Protein AF-A0AAV7IKT3-F1 (afdb_monomer_lite)

Secondary structure (DSSP, 8-state):
--EEEE--TT--GGGGSPPHHHHTSSS-EE-HHHHHHH-TT-----HHHHHHHHHHHHHHHHHHHHTT--S---EEEE--HHHHHHHHHHHTT-

Radius of gyration: 16.5 Å; chains: 1; bounding box: 40×33×42 Å

Foldseek 3Di:
DWAKEKEWDPDDPVVQAFDPVQVPDPHHYGGDVVQCVVCVVHDDDDPVVVVVVVVVVVVVVVVCVVVVNDGHIDMDTGDDPVVVVVVVVVVVVD

pLDDT: mean 81.02, std 12.28, range [49.44, 96.81]

Structure (mmCIF, N/CA/C/O backbone):
data_AF-A0AAV7IKT3-F1
#
_entry.id   AF-A0AAV7IKT3-F1
#
loop_
_atom_site.group_PDB
_atom_site.id
_atom_site.type_symbol
_atom_site.label_atom_id
_atom_site.label_alt_id
_atom_site.label_comp_id
_atom_site.label_asym_id
_atom_site.label_entity_id
_atom_site.label_seq_id
_atom_site.pdbx_PDB_ins_code
_atom_site.Cartn_x
_atom_site.Cartn_y
_atom_site.Cartn_z
_atom_site.occupancy
_atom_site.B_iso_or_equiv
_atom_site.auth_seq_id
_atom_site.auth_comp_id
_atom_site.auth_asym_id
_atom_site.auth_atom_id
_atom_site.pdbx_PDB_model_num
ATOM 1 N N . ILE A 1 1 ? 13.980 -1.003 -9.687 1.00 58.88 1 ILE A N 1
ATOM 2 C CA . ILE A 1 1 ? 13.585 -0.795 -8.257 1.00 58.88 1 ILE A CA 1
ATOM 3 C C . ILE A 1 1 ? 12.057 -0.691 -8.190 1.00 58.88 1 ILE A C 1
ATOM 5 O O . ILE A 1 1 ? 11.521 0.006 -9.041 1.00 58.88 1 ILE A O 1
ATOM 9 N N . PRO A 1 2 ? 11.345 -1.382 -7.273 1.00 68.56 2 PRO A N 1
ATOM 10 C CA . PRO A 1 2 ? 9.882 -1.294 -7.188 1.00 68.56 2 PRO A CA 1
ATOM 11 C C . PRO A 1 2 ? 9.415 0.093 -6.719 1.00 68.56 2 PRO A C 1
ATOM 13 O O . PRO A 1 2 ? 10.056 0.706 -5.86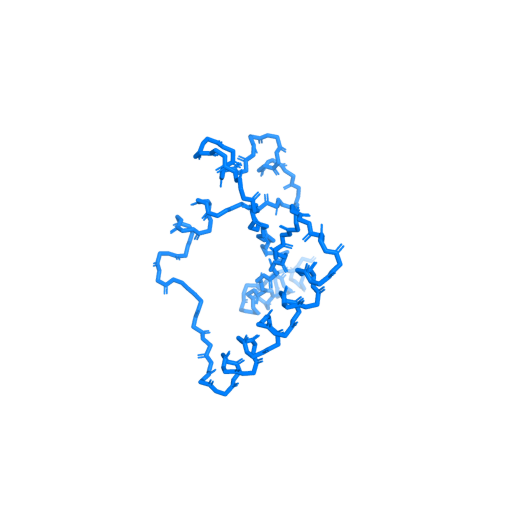1 1.00 68.56 2 PRO A O 1
ATOM 16 N N . ALA A 1 3 ? 8.295 0.569 -7.265 1.00 75.69 3 ALA A N 1
ATOM 17 C CA . ALA A 1 3 ? 7.645 1.789 -6.795 1.00 75.69 3 ALA A CA 1
ATOM 18 C C . ALA A 1 3 ? 6.938 1.503 -5.463 1.00 75.69 3 ALA A C 1
ATOM 20 O O . ALA A 1 3 ? 6.268 0.478 -5.328 1.00 75.69 3 ALA A O 1
ATOM 21 N N . ARG A 1 4 ? 7.107 2.385 -4.472 1.00 82.81 4 ARG A N 1
ATOM 22 C CA . ARG A 1 4 ? 6.481 2.253 -3.150 1.00 82.81 4 ARG A CA 1
ATOM 23 C C . ARG A 1 4 ? 5.426 3.326 -2.978 1.00 82.81 4 ARG A C 1
ATOM 25 O O . ARG A 1 4 ? 5.728 4.495 -3.184 1.00 82.81 4 ARG A O 1
ATOM 32 N N . TYR A 1 5 ? 4.236 2.930 -2.556 1.00 82.44 5 TYR A N 1
ATOM 33 C CA . TYR A 1 5 ? 3.112 3.822 -2.314 1.00 82.44 5 TYR A CA 1
ATOM 34 C C . TYR A 1 5 ? 2.664 3.710 -0.866 1.00 82.44 5 TYR A C 1
ATOM 36 O O . TYR A 1 5 ? 2.542 2.606 -0.339 1.00 82.44 5 TYR A O 1
ATOM 44 N N . LYS A 1 6 ? 2.438 4.850 -0.221 1.00 82.75 6 LYS A N 1
ATOM 45 C CA . LYS A 1 6 ? 1.914 4.946 1.138 1.00 82.75 6 LYS A CA 1
ATOM 46 C C . LYS A 1 6 ? 0.608 5.721 1.099 1.00 82.75 6 LYS A C 1
ATOM 48 O O . LYS A 1 6 ? 0.635 6.891 0.728 1.00 82.75 6 LYS A O 1
ATOM 53 N N . SER A 1 7 ? -0.480 5.109 1.559 1.00 74.44 7 SER A N 1
ATOM 54 C CA . SER A 1 7 ? -1.754 5.819 1.702 1.00 74.44 7 SER A CA 1
ATOM 55 C C . SER A 1 7 ? -1.880 6.472 3.077 1.00 74.44 7 SER A C 1
ATOM 57 O O . SER A 1 7 ? -1.943 5.754 4.077 1.00 74.44 7 SER A O 1
ATOM 59 N N . PRO A 1 8 ? -1.812 7.809 3.194 1.00 65.69 8 PRO A N 1
ATOM 60 C CA . PRO A 1 8 ? -1.985 8.477 4.476 1.00 65.69 8 PRO A CA 1
ATOM 61 C C . PRO A 1 8 ? -3.447 8.463 4.943 1.00 65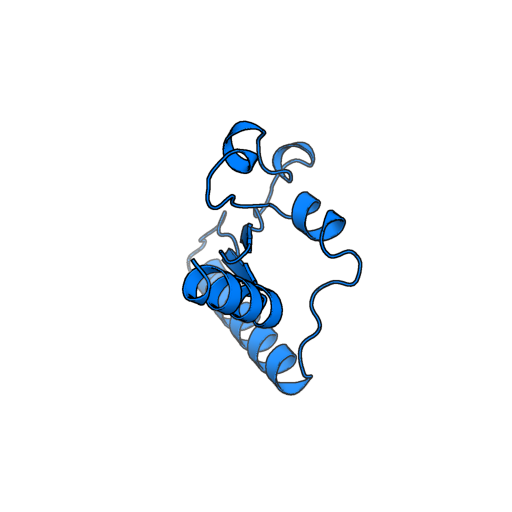.69 8 PRO A C 1
ATOM 63 O O . PRO A 1 8 ? -4.313 9.088 4.335 1.00 65.69 8 PRO A O 1
ATOM 66 N N . ASN A 1 9 ? -3.706 7.862 6.105 1.00 55.22 9 ASN A N 1
ATOM 67 C CA . ASN A 1 9 ? -4.980 8.059 6.788 1.00 55.22 9 ASN A CA 1
ATOM 68 C C . ASN A 1 9 ? -5.089 9.515 7.286 1.00 55.22 9 ASN A C 1
ATOM 70 O O . ASN A 1 9 ? -4.164 10.046 7.899 1.00 55.22 9 ASN A O 1
ATOM 74 N N . ASN A 1 10 ? -6.231 10.154 7.012 1.00 57.09 10 ASN A N 1
ATOM 75 C CA . ASN A 1 10 ? -6.619 11.476 7.525 1.00 57.09 10 ASN A CA 1
ATOM 76 C C . ASN A 1 10 ? -5.737 12.675 7.089 1.00 57.09 10 ASN A C 1
ATOM 78 O O . ASN A 1 10 ? -5.567 13.655 7.820 1.00 57.09 10 ASN A O 1
ATOM 82 N N . ALA A 1 11 ? -5.158 12.622 5.886 1.00 57.53 11 ALA A N 1
ATOM 83 C CA . ALA A 1 11 ? -4.320 13.697 5.353 1.00 57.53 11 ALA A CA 1
ATOM 84 C C . ALA A 1 11 ? -5.120 14.856 4.723 1.00 57.53 11 ALA A C 1
ATOM 86 O O . ALA A 1 11 ? -6.102 14.655 4.012 1.00 57.53 11 ALA A O 1
ATOM 87 N N . ARG A 1 12 ? -4.645 16.097 4.927 1.00 54.47 12 ARG A N 1
ATOM 88 C CA . ARG A 1 12 ? -5.100 17.268 4.153 1.00 54.47 12 ARG A CA 1
ATOM 89 C C . ARG A 1 12 ? -4.683 17.086 2.690 1.00 54.47 12 ARG A C 1
ATOM 91 O O . ARG A 1 12 ? -3.606 16.561 2.429 1.00 54.47 12 ARG A O 1
ATOM 98 N N . THR A 1 13 ? -5.473 17.583 1.742 1.00 56.44 13 THR A N 1
ATOM 99 C CA . THR A 1 13 ? -5.258 17.393 0.290 1.00 56.44 13 THR A CA 1
ATOM 100 C C . THR A 1 13 ? -3.830 17.693 -0.191 1.00 56.44 13 THR A C 1
ATOM 102 O O . THR A 1 13 ? -3.310 16.982 -1.044 1.00 56.44 13 THR A O 1
ATOM 105 N N . SER A 1 14 ? -3.144 18.679 0.395 1.00 53.69 14 SER A N 1
ATOM 106 C CA . SER A 1 14 ? -1.761 19.036 0.041 1.00 53.69 14 SER A CA 1
ATOM 107 C C . SER A 1 14 ? -0.684 18.065 0.548 1.00 53.69 14 SER A C 1
ATOM 109 O O . SER A 1 14 ? 0.419 18.048 0.003 1.00 53.69 14 SER A O 1
ATOM 111 N N . SER A 1 15 ? -0.964 17.238 1.562 1.00 64.19 15 SER A N 1
ATOM 112 C CA . SER A 1 15 ? -0.010 16.246 2.078 1.00 64.19 15 SER A CA 1
ATOM 113 C C . SER A 1 15 ? -0.128 14.876 1.403 1.00 64.19 15 SER A C 1
ATOM 115 O O . SER A 1 15 ? 0.639 13.975 1.758 1.00 64.19 15 SER A O 1
ATOM 117 N N . LEU A 1 16 ? -1.018 14.736 0.412 1.00 67.94 16 LEU A N 1
ATOM 118 C CA . LEU A 1 16 ? -1.247 13.518 -0.373 1.00 67.94 16 LEU A CA 1
ATOM 119 C C . LEU A 1 16 ? -0.288 13.341 -1.563 1.00 67.94 16 LEU A C 1
ATOM 121 O O . LEU A 1 16 ? -0.351 12.313 -2.228 1.00 67.94 16 LEU A O 1
ATOM 125 N N . PHE A 1 17 ? 0.611 14.302 -1.810 1.00 76.62 17 PHE A N 1
ATOM 126 C CA . PHE A 1 17 ? 1.750 14.145 -2.720 1.00 76.62 17 PHE A CA 1
ATOM 127 C C . PHE A 1 17 ? 3.045 13.850 -1.950 1.00 76.62 17 PHE A C 1
ATOM 129 O O . PHE A 1 17 ? 3.273 14.327 -0.824 1.00 76.62 17 PHE A O 1
ATOM 136 N N . ALA A 1 18 ? 3.934 13.080 -2.569 1.00 77.81 18 ALA A N 1
ATOM 137 C CA . ALA A 1 18 ? 5.314 12.942 -2.142 1.00 77.81 18 ALA A CA 1
ATOM 138 C C . ALA A 1 18 ? 6.024 14.295 -2.234 1.00 77.81 18 ALA A C 1
ATOM 140 O O . ALA A 1 18 ? 5.898 15.033 -3.213 1.00 77.81 18 ALA A O 1
ATOM 141 N N . SER A 1 19 ? 6.793 14.631 -1.198 1.00 81.50 19 SER A N 1
ATOM 142 C CA . SER A 1 19 ? 7.553 15.878 -1.190 1.00 81.50 19 SER A CA 1
ATOM 143 C C . SER A 1 19 ? 8.638 15.851 -2.267 1.00 81.50 19 SER A C 1
ATOM 145 O O . SER A 1 19 ? 9.128 14.789 -2.658 1.00 81.50 19 SER A O 1
ATOM 147 N N . ARG A 1 20 ? 9.075 17.033 -2.713 1.00 80.88 20 ARG A N 1
ATOM 148 C CA . ARG A 1 20 ? 10.158 17.1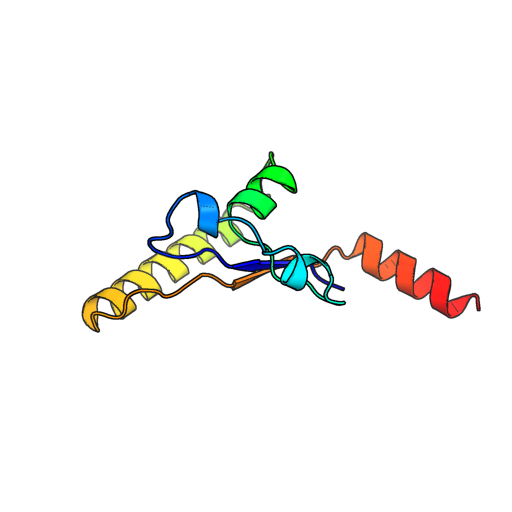54 -3.701 1.00 80.88 20 ARG A CA 1
ATOM 149 C C . ARG A 1 20 ? 11.425 16.409 -3.260 1.00 80.88 20 ARG A C 1
ATOM 151 O O . ARG A 1 20 ? 12.059 15.757 -4.076 1.00 80.88 20 ARG A O 1
ATOM 158 N N . SER A 1 21 ? 11.743 16.443 -1.966 1.00 83.38 21 SER A N 1
ATOM 159 C CA . SER A 1 21 ? 12.876 15.712 -1.387 1.00 83.38 21 SER A CA 1
ATOM 160 C C . SER A 1 21 ? 12.680 14.190 -1.381 1.00 83.38 21 SER A C 1
ATOM 162 O O . SER A 1 21 ? 13.654 13.458 -1.526 1.00 83.38 21 SER A O 1
ATOM 164 N N . GLU A 1 22 ? 11.445 13.700 -1.221 1.00 83.50 22 GLU A N 1
ATOM 165 C CA . GLU A 1 22 ? 11.128 12.265 -1.274 1.00 83.50 22 GLU A CA 1
ATOM 166 C C . GLU A 1 22 ? 11.242 11.726 -2.702 1.00 83.50 22 GLU A C 1
ATOM 168 O O . GLU A 1 22 ? 11.849 10.676 -2.913 1.00 83.50 22 GLU A O 1
ATOM 173 N N . ARG A 1 23 ? 10.731 12.481 -3.684 1.00 82.62 23 ARG A N 1
ATOM 174 C CA . ARG A 1 23 ? 10.790 12.129 -5.112 1.00 82.62 23 ARG A CA 1
ATOM 175 C C . ARG A 1 23 ? 12.227 12.019 -5.642 1.00 82.62 23 ARG A C 1
ATOM 177 O O . ARG A 1 23 ? 12.471 11.233 -6.547 1.00 82.62 23 ARG A O 1
ATOM 184 N N . SER A 1 24 ? 13.177 12.755 -5.061 1.00 83.75 24 SER A N 1
ATOM 185 C CA . SER A 1 24 ? 14.595 12.724 -5.455 1.00 83.75 24 SER A CA 1
ATOM 186 C C . SER A 1 24 ? 15.394 11.535 -4.896 1.00 83.75 24 SER A C 1
ATOM 188 O O . SER A 1 24 ? 16.583 11.403 -5.190 1.00 83.75 24 SER A O 1
ATOM 190 N N . LYS A 1 25 ? 14.802 10.675 -4.057 1.00 85.31 25 LYS A N 1
ATOM 191 C CA . LYS A 1 25 ? 15.496 9.498 -3.508 1.00 85.31 25 LYS A CA 1
ATOM 192 C C . LYS A 1 25 ? 15.644 8.405 -4.570 1.00 85.31 25 LYS A C 1
ATOM 194 O O . LYS A 1 25 ? 14.806 8.261 -5.448 1.00 85.31 25 LYS A O 1
ATOM 199 N N . LYS A 1 26 ? 16.656 7.538 -4.416 1.00 77.56 26 LYS A N 1
ATOM 200 C CA . LYS A 1 26 ? 16.852 6.352 -5.283 1.00 77.56 26 LYS A CA 1
ATOM 201 C C . LYS A 1 26 ? 15.657 5.385 -5.287 1.00 77.56 26 LYS A C 1
ATOM 203 O O . LYS A 1 26 ? 15.480 4.628 -6.233 1.00 77.56 26 LYS A O 1
ATOM 208 N N . SER A 1 27 ? 14.869 5.372 -4.215 1.00 78.94 27 SER A N 1
ATOM 209 C CA . SER A 1 27 ? 13.630 4.602 -4.116 1.00 78.94 27 SER A CA 1
ATOM 210 C C . SER A 1 27 ? 12.578 5.474 -3.423 1.00 78.94 27 SER A C 1
ATOM 212 O O . SER A 1 27 ? 12.492 5.450 -2.190 1.00 78.94 27 SER A O 1
ATOM 214 N N . PRO A 1 28 ? 11.852 6.306 -4.185 1.00 84.81 28 PRO A N 1
ATOM 215 C CA . PRO A 1 28 ? 10.879 7.240 -3.634 1.00 84.81 28 PRO A CA 1
ATOM 216 C C . PRO A 1 28 ? 9.666 6.499 -3.061 1.00 84.81 28 PRO A C 1
ATOM 218 O O . PRO A 1 28 ? 9.280 5.434 -3.551 1.00 84.81 28 PRO A O 1
ATOM 221 N N . THR A 1 29 ? 9.074 7.070 -2.012 1.00 86.00 29 THR A N 1
ATOM 222 C CA . THR A 1 29 ? 7.765 6.654 -1.496 1.00 86.00 29 THR A CA 1
ATOM 223 C C . THR A 1 29 ? 6.718 7.661 -1.946 1.00 86.00 29 THR A C 1
ATOM 225 O O . THR A 1 29 ? 6.663 8.790 -1.458 1.00 86.00 29 THR A O 1
ATOM 228 N N . TYR A 1 30 ? 5.903 7.244 -2.899 1.00 85.56 30 TYR A N 1
ATOM 229 C CA . TYR A 1 30 ? 4.783 7.991 -3.442 1.00 85.56 30 TYR A CA 1
ATOM 230 C C . TYR A 1 30 ? 3.572 7.923 -2.509 1.00 85.56 30 TYR A C 1
ATOM 232 O O . TYR A 1 30 ? 3.481 7.041 -1.652 1.00 85.56 30 TYR A O 1
ATOM 240 N N . LYS A 1 31 ? 2.650 8.868 -2.651 1.00 86.31 31 LYS A N 1
ATOM 241 C CA . LYS A 1 31 ? 1.411 8.937 -1.872 1.00 86.31 31 LYS A CA 1
ATOM 242 C C . LYS A 1 31 ? 0.188 8.861 -2.786 1.00 86.31 31 LYS A C 1
ATOM 244 O O . LYS A 1 31 ? 0.337 8.711 -3.994 1.00 86.31 31 LYS A O 1
ATOM 249 N N . ASP A 1 32 ? -1.008 8.941 -2.212 1.00 82.88 32 ASP A N 1
ATOM 250 C CA . ASP A 1 32 ? -2.274 8.695 -2.915 1.00 82.88 32 ASP A CA 1
ATOM 251 C C . ASP A 1 32 ? -2.446 9.491 -4.212 1.00 82.88 32 ASP A C 1
ATOM 253 O O . ASP A 1 32 ? -2.838 8.916 -5.223 1.00 82.88 32 ASP A O 1
ATOM 257 N N . LEU A 1 33 ? -2.108 10.785 -4.233 1.00 83.31 33 LEU A N 1
ATOM 258 C CA . LEU A 1 33 ? -2.263 11.574 -5.461 1.00 83.31 33 LEU A CA 1
ATOM 259 C C . LEU A 1 33 ? -1.208 11.223 -6.515 1.00 83.31 33 LEU A C 1
ATOM 261 O O . LEU A 1 33 ? -1.529 11.192 -7.698 1.00 83.31 33 LEU A O 1
ATOM 265 N N . ASP A 1 34 ? 0.017 10.886 -6.098 1.00 85.25 34 ASP A N 1
ATOM 266 C CA . ASP A 1 34 ? 1.025 10.362 -7.028 1.00 85.25 34 ASP A CA 1
ATOM 267 C C . ASP A 1 34 ? 0.568 9.014 -7.614 1.00 85.25 34 ASP A C 1
ATOM 269 O O . ASP A 1 34 ? 0.801 8.726 -8.783 1.00 85.25 34 ASP A O 1
ATOM 273 N N . PHE A 1 35 ? -0.091 8.175 -6.807 1.00 84.44 35 PHE A N 1
ATOM 274 C CA . PHE A 1 35 ? -0.625 6.893 -7.256 1.00 84.44 35 PHE A CA 1
ATOM 275 C C . PHE A 1 35 ? -1.723 7.071 -8.306 1.00 84.44 35 PHE A C 1
ATOM 277 O O . PHE A 1 35 ? -1.667 6.421 -9.346 1.00 84.44 35 PHE A O 1
ATOM 284 N N . MET A 1 36 ? -2.679 7.973 -8.064 1.00 84.38 36 MET A N 1
ATOM 285 C CA . MET A 1 36 ? -3.753 8.271 -9.018 1.00 84.38 36 MET A CA 1
ATOM 286 C C . MET A 1 36 ? -3.225 8.859 -10.334 1.00 84.38 36 MET A C 1
ATOM 288 O O . MET A 1 36 ? -3.783 8.577 -11.390 1.00 84.38 36 MET A O 1
ATOM 292 N N . GLU A 1 37 ? -2.146 9.647 -10.287 1.00 85.69 37 GLU A N 1
ATOM 293 C CA . GLU A 1 37 ? -1.507 10.213 -11.481 1.00 85.69 37 GLU A CA 1
ATOM 294 C C . GLU A 1 37 ? -0.713 9.157 -12.269 1.00 85.69 37 GLU A C 1
ATOM 296 O O . GLU A 1 37 ? -0.813 9.088 -13.492 1.00 85.69 37 GLU A O 1
ATOM 301 N N . HIS A 1 38 ? 0.060 8.305 -11.586 1.00 84.75 38 HIS A N 1
ATOM 302 C CA . HIS A 1 38 ? 0.862 7.264 -12.239 1.00 84.75 38 HIS A CA 1
ATOM 303 C C . HIS A 1 38 ? 0.029 6.083 -12.753 1.00 84.75 38 HIS A C 1
ATOM 305 O O . HIS A 1 38 ? 0.414 5.431 -13.725 1.00 84.75 38 HIS A O 1
ATOM 311 N N . HIS A 1 39 ? -1.077 5.775 -12.076 1.00 83.62 39 HIS A N 1
ATOM 312 C CA . HIS A 1 39 ? -1.929 4.619 -12.345 1.00 83.62 39 HIS A CA 1
ATOM 313 C C . HIS A 1 39 ? -3.407 5.044 -12.410 1.00 83.62 39 HIS A C 1
ATOM 315 O O . HIS A 1 39 ? -4.186 4.662 -11.535 1.00 83.62 39 HIS A O 1
ATOM 321 N N . PRO A 1 40 ? -3.821 5.805 -13.443 1.00 84.44 40 PRO A N 1
ATOM 322 C CA . PRO A 1 40 ? -5.200 6.291 -13.568 1.00 84.44 40 PRO A CA 1
ATOM 323 C C . PRO A 1 40 ? -6.220 5.151 -13.708 1.00 84.44 40 PRO A C 1
ATOM 325 O O . PRO A 1 40 ? -7.332 5.247 -13.202 1.00 84.44 40 PRO A O 1
ATOM 328 N N . GLU A 1 41 ? -5.808 4.041 -14.324 1.00 84.75 41 GLU A N 1
ATOM 329 C CA . GLU A 1 41 ? -6.610 2.818 -14.483 1.00 84.75 41 GLU A CA 1
ATOM 330 C C . GLU A 1 41 ? -6.571 1.909 -13.234 1.00 84.75 41 GLU A C 1
ATOM 332 O O . GLU A 1 41 ? -7.219 0.864 -13.185 1.00 84.75 41 GLU A O 1
ATOM 337 N N . GLY A 1 42 ? -5.786 2.279 -12.217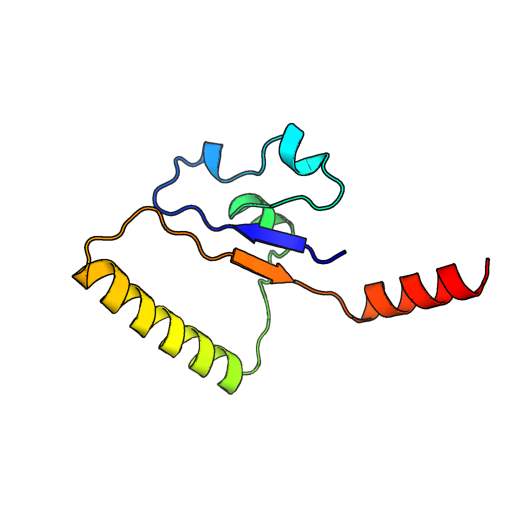 1.00 84.62 42 GLY A N 1
ATOM 338 C CA . GLY A 1 42 ? -5.567 1.486 -11.012 1.00 84.62 42 GLY A CA 1
ATOM 339 C C . GLY A 1 42 ? -4.663 0.263 -11.214 1.00 84.62 42 GLY A C 1
ATOM 340 O O . GLY A 1 42 ? -3.869 0.176 -12.154 1.00 84.62 42 GLY A O 1
ATOM 341 N N . ILE A 1 43 ? -4.750 -0.681 -10.270 1.00 86.69 43 ILE A N 1
ATOM 342 C CA . ILE A 1 43 ? -4.043 -1.968 -10.320 1.00 86.69 43 ILE A CA 1
ATOM 343 C C . ILE A 1 43 ? -5.065 -3.063 -10.597 1.00 86.69 43 ILE A C 1
ATOM 345 O O . ILE A 1 43 ? -5.980 -3.285 -9.802 1.00 86.69 43 ILE A O 1
ATOM 349 N N . PHE A 1 44 ? -4.859 -3.790 -11.689 1.00 87.94 44 PHE A N 1
ATOM 350 C CA . PHE A 1 44 ? -5.650 -4.969 -12.005 1.00 87.94 44 PHE A CA 1
ATOM 351 C C . PHE A 1 44 ? -5.151 -6.169 -11.204 1.00 87.94 44 PHE A C 1
ATOM 353 O O . PHE A 1 44 ? -3.960 -6.480 -11.185 1.00 87.94 44 PHE A O 1
ATOM 360 N N . LEU A 1 45 ? -6.086 -6.843 -10.545 1.00 88.25 45 LEU A N 1
ATOM 361 C CA . LEU A 1 45 ? -5.856 -8.068 -9.793 1.00 88.25 45 LEU A CA 1
ATOM 362 C C . LEU A 1 45 ? -6.868 -9.108 -10.258 1.00 88.25 45 LEU A C 1
ATOM 364 O O . LEU A 1 45 ? -8.008 -8.773 -10.579 1.00 88.25 45 LEU A O 1
ATOM 368 N N . GLU A 1 46 ? -6.465 -10.375 -10.257 1.00 92.44 46 GLU A N 1
ATOM 369 C CA . GLU A 1 46 ? -7.413 -11.466 -10.461 1.00 92.44 46 GLU A CA 1
ATOM 370 C C . GLU A 1 46 ? -8.468 -11.470 -9.351 1.00 92.44 46 GLU A C 1
ATOM 372 O O . GLU A 1 46 ? -8.168 -11.152 -8.196 1.00 92.44 46 GLU A O 1
ATOM 377 N N . ALA A 1 47 ? -9.701 -11.850 -9.696 1.00 92.56 47 ALA A N 1
ATOM 378 C CA . ALA A 1 47 ? -10.856 -11.744 -8.806 1.00 92.56 47 ALA A CA 1
ATOM 379 C C . ALA A 1 47 ? -10.624 -12.424 -7.446 1.00 92.56 47 ALA A C 1
ATOM 381 O O . ALA A 1 47 ? -10.936 -11.848 -6.403 1.00 92.56 47 ALA A O 1
ATOM 382 N N . ASP A 1 48 ? -10.018 -13.611 -7.435 1.00 94.81 48 ASP A N 1
ATOM 383 C CA . ASP A 1 48 ? -9.740 -14.348 -6.200 1.00 94.81 48 ASP A CA 1
ATOM 384 C C . ASP A 1 48 ? -8.682 -13.657 -5.336 1.00 94.81 48 ASP A C 1
ATOM 386 O O . ASP A 1 48 ? -8.859 -13.528 -4.121 1.00 94.81 48 ASP A O 1
ATOM 390 N N . THR A 1 49 ? -7.625 -13.134 -5.961 1.00 93.25 49 THR A N 1
ATOM 391 C CA . THR A 1 49 ? -6.569 -12.376 -5.275 1.00 93.25 49 THR A CA 1
ATOM 392 C C . THR A 1 49 ? -7.124 -11.084 -4.682 1.00 93.25 49 THR A C 1
ATOM 394 O O . THR A 1 49 ? -6.860 -10.773 -3.519 1.00 93.25 49 THR A O 1
ATOM 397 N N . TYR A 1 50 ? -7.944 -10.356 -5.444 1.00 93.25 50 TYR A N 1
ATOM 398 C CA . TYR A 1 50 ? -8.629 -9.156 -4.970 1.00 93.25 50 TYR A CA 1
ATOM 399 C C . TYR A 1 50 ? -9.530 -9.466 -3.769 1.00 93.25 50 TYR A C 1
ATOM 401 O O . TYR A 1 50 ? -9.430 -8.823 -2.723 1.00 93.25 50 TYR A O 1
ATOM 409 N N . ASN A 1 51 ? -10.370 -10.496 -3.885 1.00 94.69 51 ASN A N 1
ATOM 410 C CA . ASN A 1 51 ? -11.290 -10.897 -2.825 1.00 94.69 51 ASN A CA 1
ATOM 411 C C . ASN A 1 51 ? -10.550 -11.323 -1.552 1.00 94.69 51 ASN A C 1
ATOM 413 O O . ASN A 1 51 ? -10.975 -10.979 -0.447 1.00 94.69 51 ASN A O 1
ATOM 417 N N . ALA A 1 52 ? -9.449 -12.066 -1.689 1.00 96.19 52 ALA A N 1
ATOM 418 C CA . ALA A 1 52 ? -8.604 -12.441 -0.563 1.00 96.19 52 ALA A CA 1
ATOM 419 C C . ALA A 1 52 ? -7.979 -11.204 0.101 1.00 96.19 52 ALA A C 1
ATOM 421 O O . ALA A 1 52 ? -8.057 -11.066 1.323 1.00 96.19 52 ALA A O 1
ATOM 422 N N . LEU A 1 53 ? -7.434 -10.278 -0.695 1.00 93.88 53 LEU A N 1
ATOM 423 C CA . LEU A 1 53 ? -6.810 -9.046 -0.215 1.00 93.88 53 LEU A CA 1
ATOM 424 C C . LEU A 1 53 ? -7.800 -8.166 0.559 1.00 93.88 53 LEU A C 1
ATOM 426 O O . LEU A 1 53 ? -7.526 -7.789 1.697 1.00 93.88 53 LEU A O 1
ATOM 430 N N . VAL A 1 54 ? -8.973 -7.888 -0.019 1.00 94.25 54 VAL A N 1
ATOM 431 C CA . VAL A 1 54 ? -10.003 -7.048 0.613 1.00 94.25 54 VAL A CA 1
ATOM 432 C C . VAL A 1 54 ? -10.491 -7.666 1.921 1.00 94.25 54 VAL A C 1
ATOM 434 O O . VAL A 1 54 ? -10.605 -6.963 2.924 1.00 94.25 54 VAL A O 1
ATOM 437 N N . LYS A 1 55 ? -10.726 -8.984 1.953 1.00 96.50 55 LYS A N 1
ATOM 438 C CA . LYS A 1 55 ? -11.139 -9.678 3.184 1.00 96.50 55 LYS A CA 1
ATOM 439 C C . LYS A 1 55 ? -10.077 -9.585 4.279 1.00 96.50 55 LYS A C 1
ATOM 441 O O . LYS A 1 55 ? -10.434 -9.481 5.449 1.00 96.50 55 LYS A O 1
ATOM 446 N N . THR A 1 56 ? -8.796 -9.648 3.929 1.00 96.69 56 THR A N 1
ATOM 447 C CA . THR A 1 56 ? -7.700 -9.497 4.897 1.00 96.69 56 THR A CA 1
ATOM 448 C C . THR A 1 56 ? -7.642 -8.072 5.434 1.00 96.69 56 THR A C 1
ATOM 450 O O . THR A 1 56 ? -7.739 -7.894 6.644 1.00 96.69 56 THR A O 1
ATOM 453 N N . ILE A 1 57 ? -7.641 -7.061 4.557 1.00 94.56 57 ILE A N 1
ATOM 454 C CA . ILE A 1 57 ? -7.635 -5.646 4.964 1.00 94.56 57 ILE A CA 1
ATOM 455 C C . ILE A 1 57 ? -8.824 -5.332 5.881 1.00 94.56 57 ILE A C 1
ATOM 457 O O . ILE A 1 57 ? -8.657 -4.698 6.918 1.00 94.56 57 ILE A O 1
ATOM 461 N N . GLN A 1 58 ? -10.024 -5.817 5.552 1.00 94.62 58 GLN A N 1
ATOM 462 C CA . GLN A 1 58 ? -11.209 -5.614 6.389 1.00 94.62 58 GLN A CA 1
ATOM 463 C C . GLN A 1 58 ? -11.064 -6.219 7.791 1.00 94.62 58 GLN A C 1
ATOM 465 O O . GLN A 1 58 ? -11.519 -5.616 8.764 1.00 94.62 58 GLN A O 1
ATOM 470 N N . ARG A 1 59 ? -10.461 -7.408 7.916 1.00 96.81 59 ARG A N 1
ATOM 471 C CA . ARG A 1 59 ? -10.204 -8.024 9.228 1.00 96.81 59 ARG A CA 1
ATOM 472 C C . ARG A 1 59 ? -9.179 -7.217 10.016 1.00 96.81 59 ARG A C 1
ATOM 474 O O . ARG A 1 59 ? -9.424 -6.939 11.186 1.00 96.81 59 ARG A O 1
ATOM 481 N N . ASP A 1 60 ? -8.105 -6.784 9.367 1.00 95.12 60 ASP A N 1
ATOM 482 C CA . ASP A 1 60 ? -7.045 -6.000 10.001 1.00 95.12 60 ASP A CA 1
ATOM 483 C C . ASP A 1 60 ? -7.568 -4.639 10.479 1.00 95.12 60 ASP A C 1
ATOM 485 O O . ASP A 1 60 ? -7.315 -4.251 11.617 1.00 95.12 60 ASP A O 1
ATOM 489 N N . CYS A 1 61 ? -8.388 -3.951 9.676 1.00 92.88 61 CYS A N 1
ATOM 490 C CA . CYS A 1 61 ? -9.028 -2.696 10.079 1.00 92.88 61 CYS A CA 1
ATOM 491 C C . CYS A 1 61 ? -9.896 -2.859 11.335 1.00 92.88 61 CYS A C 1
ATOM 493 O O . CYS A 1 61 ? -9.833 -2.003 12.213 1.00 92.88 61 CYS A O 1
ATOM 495 N N . ARG A 1 62 ? -10.647 -3.965 11.471 1.00 94.62 62 ARG A N 1
ATOM 496 C CA . ARG A 1 62 ? -11.442 -4.243 12.686 1.00 94.62 62 ARG A CA 1
ATOM 497 C C . ARG A 1 62 ? -10.559 -4.437 13.916 1.00 94.62 62 ARG A C 1
ATOM 499 O O . ARG A 1 62 ? -10.896 -3.967 14.999 1.00 94.62 62 ARG A O 1
ATOM 506 N N . VAL A 1 63 ? -9.430 -5.126 13.757 1.00 95.62 63 VAL A N 1
ATOM 507 C CA . VAL A 1 63 ? -8.460 -5.314 14.842 1.00 95.62 63 VAL A CA 1
ATOM 508 C C . VAL A 1 63 ? -7.870 -3.963 15.249 1.00 95.62 63 VAL A C 1
ATOM 510 O O . VAL A 1 63 ? -7.90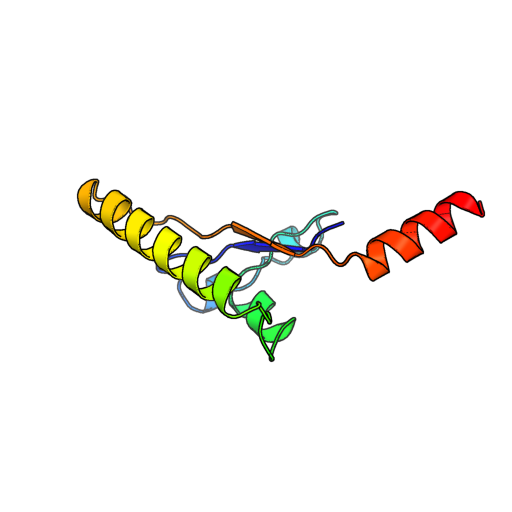5 -3.617 16.429 1.00 95.62 63 VAL A O 1
ATOM 513 N N . LEU A 1 64 ? -7.407 -3.160 14.289 1.00 94.25 64 LEU A N 1
ATOM 514 C CA . LEU A 1 64 ? -6.842 -1.832 14.548 1.00 94.25 64 LEU A CA 1
ATOM 515 C C . LEU A 1 64 ? -7.852 -0.902 15.237 1.00 94.25 64 LEU A C 1
ATOM 517 O O . LEU A 1 64 ? -7.498 -0.227 16.203 1.00 94.25 64 LEU A O 1
ATOM 521 N N . GLU A 1 65 ? -9.115 -0.931 14.807 1.00 92.31 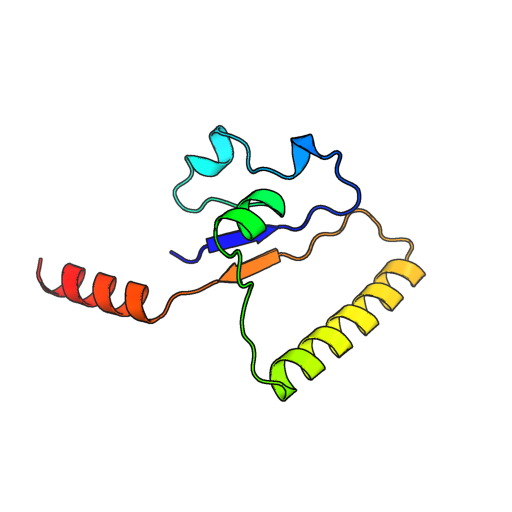65 GLU A N 1
ATOM 522 C CA . GLU A 1 65 ? -10.215 -0.193 15.435 1.00 92.31 65 GLU A CA 1
ATOM 523 C C . GLU A 1 65 ? -10.454 -0.640 16.884 1.00 92.31 65 GLU A C 1
ATOM 525 O O . GLU A 1 65 ? -10.573 0.201 17.776 1.00 92.31 65 GLU A O 1
ATOM 530 N N . SER A 1 66 ? -10.436 -1.951 17.153 1.00 95.62 66 SER A N 1
ATOM 531 C CA . SER A 1 66 ? -10.623 -2.487 18.509 1.00 95.62 66 SER A CA 1
ATOM 532 C C . SER A 1 66 ? -9.534 -2.032 19.490 1.00 95.62 66 SER A C 1
ATOM 534 O O . SER A 1 66 ? -9.814 -1.802 20.667 1.00 95.62 66 SER A O 1
ATOM 536 N N . PHE A 1 67 ? -8.311 -1.821 18.994 1.00 95.19 67 PHE A N 1
ATOM 537 C CA . PHE A 1 67 ? -7.189 -1.281 19.765 1.00 95.19 67 PHE A CA 1
ATOM 538 C C . PHE A 1 67 ? -7.110 0.253 19.739 1.00 95.19 67 PHE A C 1
ATOM 540 O O . PHE A 1 67 ? -6.196 0.822 20.335 1.00 95.19 67 PHE A O 1
ATOM 547 N N . LYS A 1 68 ? -8.053 0.935 19.070 1.00 90.94 68 LYS A N 1
ATOM 548 C CA . LYS A 1 68 ? -8.052 2.392 18.845 1.00 90.94 68 LYS A CA 1
ATOM 549 C C . LYS A 1 68 ? -6.768 2.904 18.180 1.00 90.94 68 LYS A C 1
ATOM 551 O O . LYS A 1 68 ? -6.341 4.033 18.423 1.00 90.94 68 LYS A O 1
ATOM 556 N N . ILE A 1 69 ? -6.148 2.078 17.340 1.00 90.88 69 ILE A N 1
ATOM 557 C CA . ILE A 1 69 ? -4.973 2.461 16.562 1.00 90.88 69 ILE A CA 1
ATOM 558 C C . ILE A 1 69 ? -5.457 3.240 15.340 1.00 90.88 69 ILE A C 1
ATOM 560 O O . ILE A 1 69 ? -6.226 2.734 14.526 1.00 90.88 69 ILE A O 1
ATOM 564 N N . MET A 1 70 ? -4.987 4.476 15.211 1.00 84.44 70 MET A N 1
ATOM 565 C CA . MET A 1 70 ? -5.274 5.366 14.085 1.00 84.44 70 MET A CA 1
ATOM 566 C C . MET A 1 70 ? -3.970 5.738 13.367 1.00 84.44 70 MET A C 1
ATOM 568 O O . MET A 1 70 ? -2.894 5.283 13.752 1.00 84.44 70 MET A O 1
ATOM 572 N N . ASP A 1 71 ? -4.065 6.513 12.286 1.00 82.19 71 ASP A N 1
ATOM 573 C CA . ASP A 1 71 ? -2.918 7.030 11.517 1.00 82.19 71 ASP A CA 1
ATOM 574 C C . ASP A 1 71 ? -1.991 5.965 10.900 1.00 82.19 71 ASP A C 1
ATOM 576 O O . ASP A 1 71 ? -0.848 6.241 10.522 1.00 82.19 71 ASP A O 1
ATOM 580 N N . TYR A 1 72 ? -2.488 4.737 10.743 1.00 87.25 72 TYR A N 1
ATOM 581 C CA . TYR A 1 72 ? -1.808 3.725 9.945 1.00 87.25 72 TYR A CA 1
ATOM 582 C C . TYR A 1 72 ? -1.908 4.047 8.449 1.00 87.25 72 TYR A C 1
ATOM 584 O O . TYR A 1 72 ? -2.641 4.927 8.011 1.00 87.25 72 TYR A O 1
ATOM 592 N N . SER A 1 73 ? -1.121 3.355 7.643 1.00 84.50 73 SER A N 1
ATOM 593 C CA . SER A 1 73 ? -1.095 3.551 6.199 1.00 84.50 73 SER A CA 1
ATOM 594 C C . SER A 1 73 ? -0.817 2.225 5.533 1.00 84.50 73 SER A C 1
ATOM 596 O O . SER A 1 73 ? 0.072 1.501 5.991 1.00 84.50 73 SER A O 1
ATOM 598 N N . LEU A 1 74 ? -1.491 1.942 4.427 1.00 88.44 74 LEU A N 1
ATOM 599 C CA . LEU A 1 74 ? -1.127 0.799 3.606 1.00 88.44 74 LEU A CA 1
ATOM 600 C C . LEU A 1 74 ? 0.145 1.133 2.817 1.00 88.44 74 LEU A C 1
ATOM 602 O O . LEU A 1 74 ? 0.190 2.143 2.113 1.00 88.44 74 LEU A O 1
ATOM 606 N N . LEU A 1 75 ? 1.179 0.300 2.958 1.00 89.31 75 LEU A N 1
ATOM 607 C CA . LEU A 1 75 ? 2.390 0.363 2.141 1.00 89.31 75 LEU A CA 1
ATOM 608 C C . LEU A 1 75 ? 2.286 -0.679 1.027 1.00 89.31 75 LEU A C 1
ATOM 610 O O . LEU A 1 75 ? 2.233 -1.876 1.303 1.00 89.31 75 LEU A O 1
ATOM 614 N N . VAL A 1 76 ? 2.302 -0.227 -0.222 1.00 87.62 76 VAL A N 1
ATOM 615 C CA . VAL A 1 76 ? 2.198 -1.087 -1.406 1.00 87.62 76 VAL A CA 1
ATOM 616 C C . VAL A 1 76 ? 3.470 -0.973 -2.234 1.00 87.62 76 VAL A C 1
ATOM 618 O O . VAL A 1 76 ? 3.896 0.126 -2.587 1.00 87.62 76 VAL A O 1
ATOM 621 N N . GLY A 1 77 ? 4.088 -2.112 -2.544 1.00 88.19 77 GLY A N 1
ATOM 622 C CA . GLY A 1 77 ? 5.226 -2.200 -3.455 1.00 88.19 77 GLY A CA 1
ATOM 623 C C . GLY A 1 77 ? 4.796 -2.773 -4.800 1.00 88.19 77 GLY A C 1
ATOM 624 O O . GLY A 1 77 ? 4.371 -3.922 -4.858 1.00 88.19 77 GLY A O 1
ATOM 625 N N . ILE A 1 78 ? 4.938 -2.003 -5.878 1.00 85.00 78 ILE A N 1
ATOM 626 C CA . ILE A 1 78 ? 4.654 -2.466 -7.241 1.00 85.00 78 ILE A CA 1
ATOM 627 C C . ILE A 1 78 ? 5.970 -2.824 -7.918 1.00 85.00 78 ILE A C 1
ATOM 629 O O . ILE A 1 78 ? 6.859 -1.980 -8.077 1.00 85.00 78 ILE A O 1
ATOM 633 N N . HIS A 1 79 ? 6.100 -4.085 -8.321 1.00 83.94 79 HIS A N 1
ATOM 634 C CA . HIS A 1 79 ? 7.274 -4.583 -9.020 1.00 83.94 79 HIS A CA 1
ATOM 635 C C . HIS A 1 79 ? 6.928 -4.941 -10.466 1.00 83.94 79 HIS A C 1
ATOM 637 O O . HIS A 1 79 ? 6.229 -5.918 -10.721 1.00 83.94 79 HIS A O 1
ATOM 643 N N . ASN A 1 80 ? 7.437 -4.155 -11.417 1.00 79.50 80 ASN A N 1
ATOM 644 C CA . ASN A 1 80 ? 7.307 -4.465 -12.836 1.00 79.50 80 ASN A CA 1
ATOM 645 C C . ASN A 1 80 ? 8.379 -5.495 -13.244 1.00 79.50 80 ASN A C 1
ATOM 647 O O . ASN A 1 80 ? 9.567 -5.173 -13.339 1.00 79.50 80 ASN A O 1
ATOM 651 N N . LEU A 1 81 ? 7.947 -6.740 -13.462 1.00 77.19 81 LEU A N 1
ATOM 652 C CA . LEU A 1 81 ? 8.819 -7.868 -13.808 1.00 77.19 81 LEU A CA 1
ATOM 653 C C . LEU A 1 81 ? 9.445 -7.743 -15.205 1.00 77.19 81 LEU A C 1
ATOM 655 O O . LEU A 1 81 ? 10.571 -8.204 -15.407 1.00 77.19 81 LEU A O 1
ATOM 659 N N . ASP A 1 82 ? 8.758 -7.099 -16.151 1.00 75.12 82 ASP A N 1
ATOM 660 C CA . ASP A 1 82 ? 9.279 -6.861 -17.502 1.00 75.12 82 ASP A CA 1
ATOM 661 C C . ASP A 1 82 ? 10.445 -5.867 -17.458 1.00 75.12 82 ASP A C 1
ATOM 663 O O . ASP A 1 82 ? 11.549 -6.147 -17.935 1.00 75.12 82 ASP A O 1
ATOM 667 N N . GLN A 1 83 ? 10.253 -4.753 -16.747 1.00 71.31 83 GLN A N 1
ATOM 668 C CA . GLN A 1 83 ? 11.303 -3.762 -16.532 1.00 71.31 83 GLN A CA 1
ATOM 669 C C . GLN A 1 83 ? 12.510 -4.365 -15.799 1.00 71.31 83 GLN A C 1
ATOM 671 O O . GLN A 1 83 ? 13.653 -4.138 -16.200 1.00 71.31 83 GLN A O 1
ATOM 676 N N . ALA A 1 84 ? 12.266 -5.178 -14.767 1.00 73.19 84 ALA A N 1
ATOM 677 C CA . ALA A 1 84 ? 13.323 -5.866 -14.031 1.00 73.19 84 ALA A CA 1
ATOM 678 C C . ALA A 1 84 ? 14.102 -6.858 -14.914 1.00 73.19 84 ALA A C 1
ATOM 680 O O . ALA A 1 84 ? 15.319 -6.996 -14.775 1.00 73.19 84 ALA A O 1
ATOM 681 N N . SER A 1 85 ? 13.420 -7.533 -15.841 1.00 72.69 85 SER A N 1
ATOM 682 C CA . SER A 1 85 ? 14.047 -8.466 -16.782 1.00 72.69 85 SER A CA 1
ATOM 683 C C . SER A 1 85 ? 14.905 -7.734 -17.815 1.00 72.69 85 SER A C 1
ATOM 685 O O . SER A 1 85 ? 16.040 -8.141 -18.077 1.00 72.69 85 SER A O 1
ATOM 687 N N . ARG A 1 86 ? 14.420 -6.598 -18.332 1.00 71.25 86 ARG A N 1
ATOM 688 C CA . ARG A 1 86 ? 15.190 -5.722 -19.226 1.00 71.25 86 ARG A CA 1
ATOM 689 C C . ARG A 1 86 ? 16.448 -5.207 -18.532 1.00 71.25 86 ARG A C 1
ATOM 691 O O . ARG A 1 86 ? 17.535 -5.367 -19.077 1.00 71.25 86 ARG A O 1
ATOM 698 N N . GLU A 1 87 ? 16.340 -4.672 -17.319 1.00 68.69 87 GLU A N 1
ATOM 699 C CA . GLU A 1 87 ? 17.472 -4.118 -16.558 1.00 68.69 87 GLU A CA 1
ATOM 700 C C . GLU A 1 87 ? 18.582 -5.162 -16.307 1.00 68.69 87 GLU A C 1
ATOM 702 O O . GLU A 1 87 ? 19.765 -4.870 -16.497 1.00 68.69 87 GLU A O 1
ATOM 707 N N . LYS A 1 88 ? 18.210 -6.419 -16.019 1.00 70.81 88 LYS A N 1
ATOM 708 C CA . LYS A 1 88 ? 19.162 -7.545 -15.928 1.00 70.81 88 LYS A CA 1
ATOM 709 C C . LYS A 1 88 ? 19.851 -7.854 -17.258 1.00 70.81 88 LYS A C 1
ATOM 711 O O . LYS A 1 88 ? 21.040 -8.161 -17.272 1.00 70.81 88 LYS A O 1
ATOM 716 N N . SER A 1 89 ? 19.122 -7.788 -18.373 1.00 68.56 89 SER A N 1
ATOM 717 C CA . SER A 1 89 ? 19.699 -8.041 -19.700 1.00 68.56 89 SER A CA 1
ATOM 718 C C . SER A 1 89 ? 20.711 -6.966 -20.116 1.00 68.56 89 SER A C 1
ATOM 720 O O . SER A 1 89 ? 21.712 -7.295 -20.748 1.00 68.56 89 SER A O 1
ATOM 722 N N . TRP A 1 90 ? 20.499 -5.711 -19.702 1.00 60.25 90 TRP A N 1
ATOM 723 C CA . TRP A 1 90 ? 21.428 -4.603 -19.938 1.00 60.25 90 TRP A CA 1
ATOM 724 C C . TRP A 1 90 ? 22.694 -4.714 -19.084 1.00 60.25 90 TRP A C 1
ATOM 726 O O . TRP A 1 90 ? 23.788 -4.524 -19.604 1.00 60.25 90 TRP A O 1
ATOM 736 N N . GLN A 1 91 ? 22.572 -5.100 -17.809 1.00 59.69 91 GLN A N 1
ATOM 737 C CA . GLN A 1 91 ? 23.731 -5.319 -16.929 1.00 59.69 91 GLN A CA 1
ATOM 738 C C . GLN A 1 91 ? 24.601 -6.501 -17.353 1.00 59.69 91 GLN A C 1
ATOM 740 O O . GLN A 1 91 ? 25.799 -6.482 -17.119 1.00 59.69 91 GLN A O 1
ATOM 745 N N . LYS A 1 92 ? 24.022 -7.524 -17.989 1.00 58.78 92 LYS A N 1
ATOM 746 C CA . LYS A 1 92 ? 24.776 -8.685 -18.484 1.00 58.78 92 LYS A CA 1
ATOM 747 C C . LYS A 1 92 ? 25.547 -8.399 -19.783 1.00 58.78 92 LYS A C 1
ATOM 749 O O . LYS A 1 92 ? 26.283 -9.263 -20.250 1.00 58.78 92 LYS A O 1
ATOM 754 N N . LYS A 1 93 ? 25.314 -7.237 -20.402 1.00 53.66 93 LYS A N 1
ATOM 755 C CA . LYS A 1 93 ? 25.884 -6.838 -21.697 1.00 53.66 93 LYS A CA 1
ATOM 756 C C . LYS A 1 93 ? 26.967 -5.755 -21.574 1.00 53.66 93 LYS A C 1
ATOM 758 O O . LYS A 1 93 ? 27.561 -5.408 -22.591 1.00 53.66 93 LYS A O 1
ATOM 763 N N . MET A 1 94 ? 27.193 -5.241 -20.363 1.00 49.44 94 MET A N 1
ATOM 764 C CA . MET A 1 94 ? 28.375 -4.461 -19.971 1.00 49.44 94 MET A CA 1
ATOM 765 C C . MET A 1 94 ? 29.391 -5.378 -19.299 1.00 49.44 94 MET A C 1
ATOM 767 O O . MET A 1 94 ? 30.595 -5.090 -19.450 1.00 49.44 94 MET A O 1
#

Organism: Cotesia glomerata (NCBI:txid32391)

InterPro domains:
  IPR002498 Phosphatidylinositol-4-phosphate 4/5-kinase, core [PF01504] (18-92)
  IPR002498 Phosphatidylinositol-4-phosphate 4/5-kinase, core [PS51455] (1-94)
  IPR023610 Phosphatidylinositol-4/5-phosphate 5/4-kinase [PTHR23086] (18-82)
  IPR027483 Phosphatidylinositol-4-phosphate 4/5-kinase, C-terminal domain superfamily [G3DSA:3.30.810.10] (7-94)

Sequence (94 aa):
IPARYKSPNNARTSSLFASRSERSKKSPTYKDLDFMEHHPEGIFLEADTYNALVKTIQRDCRVLESFKIMDYSLLVGIHNLDQASREKSWQKKM